Protein AF-A0ABD5DT14-F1 (afdb_monomer_lite)

pLDDT: mean 82.23, std 17.17, range [34.28, 98.31]

Radius of gyration: 24.42 Å; chains: 1; bounding box: 45×34×84 Å

Foldseek 3Di:
DDPWDFDWDDDPPDIDGPDTDDDDDDDDDDPVQWDADPVGDTDGRFWKWWAALPDIDTDPQVVVFPWDWDDPDAQKIKTPRFQAAAPDDDFKDADADPVRHGQWAWDWDQDPRRMIIIGTADWDQDPVVNDIHGPPVGTHGHDPPHTMMGTTYGDPDPDPPPPD

Sequence (164 aa):
ITSDNYLVTVHTDDVVIVREIPVVIEQLRTSANTSVDSNGFIKAASPVVKLFNDHIELNNDAKKQPIEFKRIDVGDYLLEGSLGFAQEGWYIEVPKDANGNTIVAVVYDTLENGDISIKTYKRKFDFELAAVVADHENPMDIPEGRWIDIRLHEEPEPEPEVEE

Secondary structure (DSSP, 8-state):
-----EEEEEETTEEEEEEE----------TTSEEE-TTS-EEE---EEEE-SS-EEE-TTGGGS--EEEEEETTEEEEES---B-SSS--EE--B-TTS-BSSEEEEEE-TTS-EEEEEEEEEEETTTTEEEEEEEEE-PPPTT--EEEEBPPPPPPPP----

InterPro domains:
  IPR058008 Phage tail protein, C-terminal domain [PF25670] (33-153)

Organism: Acinetobacter baumannii (NCBI:txid470)

Structure (mmCIF, N/CA/C/O backbone):
data_AF-A0ABD5DT14-F1
#
_entry.id   AF-A0ABD5DT14-F1
#
loop_
_atom_site.group_PDB
_atom_site.id
_atom_site.type_symbol
_atom_site.label_atom_id
_atom_site.label_alt_id
_atom_site.label_comp_id
_atom_site.label_asym_id
_atom_site.label_entity_id
_atom_site.label_seq_id
_atom_site.pdbx_PDB_ins_code
_atom_site.Cartn_x
_atom_site.Cartn_y
_atom_site.Cartn_z
_atom_site.occupancy
_atom_site.B_iso_or_equiv
_atom_site.auth_seq_id
_atom_site.auth_comp_id
_atom_site.auth_asym_id
_atom_site.auth_atom_id
_atom_site.pdbx_PDB_model_num
ATOM 1 N N . ILE A 1 1 ? -23.276 13.131 38.728 1.00 34.28 1 ILE A N 1
ATOM 2 C CA . ILE A 1 1 ? -22.373 13.399 39.889 1.00 34.28 1 ILE A CA 1
ATOM 3 C C . ILE A 1 1 ? -20.959 13.519 39.332 1.00 34.28 1 ILE A C 1
ATOM 5 O O . ILE A 1 1 ? -20.507 12.570 38.710 1.00 34.28 1 ILE A O 1
ATOM 9 N N . THR A 1 2 ? -20.288 14.670 39.459 1.00 34.97 2 THR A N 1
ATOM 10 C CA . THR A 1 2 ? -18.930 14.857 38.910 1.00 34.97 2 THR A CA 1
ATOM 11 C C . THR A 1 2 ? -17.922 13.950 39.626 1.00 34.97 2 THR A C 1
ATOM 13 O O . THR A 1 2 ? -18.004 13.753 40.838 1.00 34.97 2 THR A O 1
ATOM 16 N N . SER A 1 3 ? -17.004 13.357 38.860 1.00 42.53 3 SER A N 1
ATOM 17 C CA . SER A 1 3 ? -16.080 12.272 39.230 1.00 42.53 3 SER A CA 1
ATOM 18 C C . SER A 1 3 ? -14.915 12.690 40.139 1.00 42.53 3 SER A C 1
ATOM 20 O O . SER A 1 3 ? -13.807 12.162 40.025 1.00 42.53 3 SER A O 1
ATOM 22 N N . ASP A 1 4 ? -15.136 13.645 41.032 1.00 52.16 4 ASP A N 1
ATOM 23 C CA . ASP A 1 4 ? -14.084 14.164 41.893 1.00 52.16 4 ASP A CA 1
ATOM 24 C C . ASP A 1 4 ? -14.061 13.362 43.199 1.00 52.16 4 ASP A C 1
ATOM 26 O O . ASP A 1 4 ? -14.928 13.479 44.068 1.00 52.16 4 ASP A O 1
ATOM 30 N N . ASN A 1 5 ? -13.065 12.483 43.326 1.00 58.72 5 ASN A N 1
ATOM 31 C CA . ASN A 1 5 ? -12.868 11.680 44.528 1.00 58.72 5 ASN A CA 1
ATOM 32 C C . ASN A 1 5 ? -12.244 12.540 45.638 1.00 58.72 5 ASN A C 1
ATOM 34 O O . ASN A 1 5 ? -11.036 12.783 45.665 1.00 58.72 5 ASN A O 1
ATOM 38 N N . TYR A 1 6 ? -13.069 12.966 46.593 1.00 57.22 6 TYR A N 1
ATOM 39 C CA . TYR A 1 6 ? -12.638 13.692 47.786 1.00 57.22 6 TYR A CA 1
ATOM 40 C C . TYR A 1 6 ? -12.530 12.771 49.005 1.00 57.22 6 TYR A C 1
ATOM 42 O O . TYR A 1 6 ? -13.385 11.919 49.247 1.00 57.22 6 TYR A O 1
ATOM 50 N N . LEU A 1 7 ? -11.510 12.994 49.838 1.00 51.50 7 LEU A N 1
ATOM 51 C CA . LEU A 1 7 ? -11.491 12.482 51.211 1.00 51.50 7 LEU A CA 1
ATOM 52 C C . LEU A 1 7 ? -12.179 13.507 52.118 1.00 51.50 7 LEU A C 1
ATOM 54 O O . LEU A 1 7 ? -11.697 14.633 52.280 1.00 51.50 7 LEU A O 1
ATOM 58 N N . VAL A 1 8 ? -13.313 13.113 52.693 1.00 56.78 8 VAL A N 1
ATOM 59 C CA . VAL A 1 8 ? -14.149 13.972 53.534 1.00 56.78 8 VAL A CA 1
ATOM 60 C C . VAL A 1 8 ? -14.177 13.421 54.954 1.00 56.78 8 VAL A C 1
ATOM 62 O O . VAL A 1 8 ? -14.486 12.248 55.163 1.00 56.78 8 VAL A O 1
ATOM 65 N N . THR A 1 9 ? -13.886 14.276 55.933 1.00 51.59 9 THR A N 1
ATOM 66 C CA . THR A 1 9 ? -14.081 13.949 57.349 1.00 51.59 9 THR A CA 1
ATOM 67 C C . THR A 1 9 ? -15.349 14.643 57.820 1.00 51.59 9 THR A C 1
ATOM 69 O O . THR A 1 9 ? -15.469 15.865 57.723 1.00 51.59 9 THR A O 1
ATOM 72 N N . VAL A 1 10 ? -16.304 13.859 58.318 1.00 54.81 10 VAL A N 1
ATOM 73 C CA . VAL A 1 10 ? -17.578 14.367 58.834 1.00 54.81 10 VAL A CA 1
ATOM 74 C C . VAL A 1 10 ? -17.487 14.455 60.351 1.00 54.81 10 VAL A C 1
ATOM 76 O O . VAL A 1 10 ? -17.302 13.441 61.026 1.00 54.81 10 VAL A O 1
ATOM 79 N N . HIS A 1 11 ? -17.632 15.665 60.881 1.00 55.94 11 HIS A N 1
ATOM 80 C CA . HIS A 1 11 ? -17.950 15.874 62.288 1.00 55.94 11 HIS A CA 1
ATOM 81 C C . HIS A 1 11 ? -19.447 16.159 62.416 1.00 55.94 11 HIS A C 1
ATOM 83 O O . HIS A 1 11 ? -20.095 16.514 61.436 1.00 55.94 11 HIS A O 1
ATOM 89 N N . THR A 1 12 ? -20.009 15.953 63.609 1.00 62.53 12 THR A N 1
ATOM 90 C CA . THR A 1 12 ? -21.465 15.926 63.851 1.00 62.53 12 THR A CA 1
ATOM 91 C C . THR A 1 12 ? -22.215 17.159 63.353 1.00 62.53 12 THR A C 1
ATOM 93 O O . THR A 1 12 ? -23.405 17.042 63.077 1.00 62.53 12 THR A O 1
ATOM 96 N N . ASP A 1 13 ? -21.516 18.283 63.181 1.00 62.62 13 ASP A N 1
ATOM 97 C CA . ASP A 1 13 ? -22.118 19.565 62.827 1.00 62.62 13 ASP A CA 1
ATOM 98 C C . ASP A 1 13 ? -21.557 20.188 61.532 1.00 62.62 13 ASP A C 1
ATOM 100 O O . ASP A 1 13 ? -22.137 21.159 61.064 1.00 62.62 13 ASP A O 1
ATOM 104 N N . ASP A 1 14 ? -20.499 19.630 60.916 1.00 54.94 14 ASP A N 1
ATOM 105 C CA . ASP A 1 14 ? -19.872 20.186 59.703 1.00 54.94 14 ASP A CA 1
ATOM 106 C C . ASP A 1 14 ? -19.157 19.124 58.841 1.00 54.94 14 ASP A C 1
ATOM 108 O O . ASP A 1 14 ? -18.517 18.188 59.338 1.00 54.94 14 ASP A O 1
ATOM 112 N N . VAL A 1 15 ? -19.214 19.313 57.518 1.00 60.97 15 VAL A N 1
ATOM 113 C CA . VAL A 1 15 ? -18.502 18.502 56.518 1.00 60.97 15 VAL A CA 1
ATOM 114 C C . VAL A 1 15 ? -17.262 19.262 56.050 1.00 60.97 15 VAL A C 1
ATOM 116 O O . VAL A 1 15 ? -17.382 20.305 55.409 1.00 60.97 15 VAL A O 1
ATOM 119 N N . VAL A 1 16 ? -16.066 18.736 56.331 1.00 60.50 16 VAL A N 1
ATOM 120 C CA . VAL A 1 16 ? -14.803 19.338 55.877 1.00 60.50 16 VAL A CA 1
ATOM 121 C C . VAL A 1 16 ? -14.206 18.493 54.756 1.00 60.50 16 VAL A C 1
ATOM 123 O O . VAL A 1 16 ? -13.874 17.321 54.951 1.00 60.50 16 VAL A O 1
ATOM 126 N N . ILE A 1 17 ? -14.041 19.099 53.578 1.00 62.34 17 ILE A N 1
ATOM 127 C CA . ILE A 1 17 ? -13.273 18.511 52.476 1.00 62.34 17 ILE A CA 1
ATOM 128 C C . ILE A 1 17 ? -11.792 18.638 52.831 1.00 62.34 17 ILE A C 1
ATOM 130 O O . ILE A 1 17 ? -11.270 19.744 52.953 1.00 62.34 17 ILE A O 1
ATOM 134 N N . VAL A 1 18 ? -11.119 17.506 53.039 1.00 60.19 18 VAL A N 1
ATOM 135 C CA . VAL A 1 18 ? -9.758 17.493 53.597 1.00 60.19 18 VAL A CA 1
ATOM 136 C C . VAL A 1 18 ? -8.701 17.428 52.496 1.00 60.19 18 VAL A C 1
ATOM 138 O O . VAL A 1 18 ? -7.580 17.897 52.694 1.00 60.19 18 VAL A O 1
ATOM 141 N N . ARG A 1 19 ? -9.031 16.857 51.327 1.00 57.81 19 ARG A N 1
ATOM 142 C CA . ARG A 1 19 ? -8.096 16.760 50.199 1.00 57.81 19 ARG A CA 1
ATOM 143 C C . ARG A 1 19 ? -8.785 16.429 48.871 1.00 57.81 19 ARG A C 1
ATOM 145 O O . ARG A 1 19 ? -9.593 15.504 48.822 1.00 57.81 19 ARG A O 1
ATOM 152 N N . GLU A 1 20 ? -8.371 17.115 47.805 1.00 60.03 20 GLU A N 1
ATOM 153 C CA . GLU A 1 20 ? -8.579 16.695 46.410 1.00 60.03 20 GLU A CA 1
ATOM 154 C C . GLU A 1 20 ? -7.605 15.572 46.058 1.00 60.03 20 GLU A C 1
ATOM 156 O O . GLU A 1 20 ? -6.385 15.733 46.189 1.00 60.03 20 GLU A O 1
ATOM 161 N N . ILE A 1 21 ? -8.130 14.419 45.642 1.00 62.00 21 ILE A N 1
ATOM 162 C CA . ILE A 1 21 ? -7.307 13.328 45.126 1.00 62.00 21 ILE A CA 1
ATOM 163 C C . ILE A 1 21 ? -7.260 13.484 43.605 1.00 62.00 21 ILE A C 1
ATOM 165 O O . ILE A 1 21 ? -8.300 13.346 42.964 1.00 62.00 21 ILE A O 1
ATOM 169 N N . PRO A 1 22 ? -6.087 13.751 43.003 1.00 55.66 22 PRO A N 1
ATOM 170 C CA . PRO A 1 22 ? -5.991 13.773 41.554 1.00 55.66 22 PRO A CA 1
ATOM 171 C C . PRO A 1 22 ? -6.298 12.372 41.018 1.00 55.66 22 PRO A C 1
ATOM 173 O O . PRO A 1 22 ? -5.619 11.401 41.364 1.00 55.66 22 PRO A O 1
ATOM 176 N N . VAL A 1 23 ? -7.326 12.270 40.178 1.00 60.75 23 VAL A N 1
ATOM 177 C CA . VAL A 1 23 ? -7.584 11.063 39.394 1.00 60.75 23 VAL A CA 1
ATOM 178 C C . VAL A 1 23 ? -6.557 11.042 38.270 1.00 60.75 23 VAL A C 1
ATOM 180 O O . VAL A 1 23 ? -6.596 11.864 37.358 1.00 60.75 23 VAL A O 1
ATOM 183 N N . VAL A 1 24 ? -5.598 10.124 38.360 1.00 56.47 24 VAL A N 1
ATOM 184 C CA . VAL A 1 24 ? -4.644 9.883 37.278 1.00 56.47 24 VAL A CA 1
ATOM 185 C C . VAL A 1 24 ? -5.249 8.824 36.367 1.00 56.47 24 VAL A C 1
ATOM 187 O O . VAL A 1 24 ? -5.402 7.671 36.766 1.00 56.47 24 VAL A O 1
ATOM 190 N N . ILE A 1 25 ? -5.611 9.222 35.150 1.00 62.09 25 ILE A N 1
ATOM 191 C CA . ILE A 1 25 ? -6.004 8.290 34.093 1.00 62.09 25 ILE A CA 1
ATOM 192 C C . ILE A 1 25 ? -4.732 7.926 33.326 1.00 62.09 25 ILE A C 1
ATOM 194 O O . ILE A 1 25 ? -4.194 8.742 32.581 1.00 62.09 25 ILE A O 1
ATOM 198 N N . GLU A 1 26 ? -4.226 6.711 33.532 1.00 62.06 26 GLU A N 1
ATOM 199 C CA . GLU A 1 26 ? -3.101 6.177 32.761 1.00 62.06 26 GLU A CA 1
ATOM 200 C C . GLU A 1 26 ? -3.620 5.314 31.606 1.00 62.06 26 GLU A C 1
ATOM 202 O O . GLU A 1 26 ? -4.366 4.356 31.816 1.00 62.06 26 GLU A O 1
ATOM 207 N N . GLN A 1 27 ? -3.202 5.618 30.374 1.00 58.78 27 GLN A N 1
ATOM 208 C CA . GLN A 1 27 ? -3.428 4.721 29.241 1.00 58.78 27 GLN A CA 1
ATOM 209 C C . GLN A 1 27 ? -2.425 3.564 29.283 1.00 58.78 27 GLN A C 1
ATOM 211 O O . GLN A 1 27 ? -1.230 3.734 29.031 1.00 58.78 27 GLN A O 1
ATOM 216 N N . LEU A 1 28 ? -2.922 2.362 29.570 1.00 69.25 28 LEU A N 1
ATOM 217 C CA . LEU A 1 28 ? -2.117 1.146 29.547 1.00 69.25 28 LEU A CA 1
ATOM 218 C C . LEU A 1 28 ? -1.945 0.643 28.112 1.00 69.25 28 LEU A C 1
ATOM 220 O O . LEU A 1 28 ? -2.917 0.397 27.396 1.00 69.25 28 LEU A O 1
ATOM 224 N N . ARG A 1 29 ? -0.689 0.436 27.707 1.00 65.12 29 ARG A N 1
ATOM 225 C CA . ARG A 1 29 ? -0.355 -0.256 26.461 1.00 65.12 29 ARG A CA 1
ATOM 226 C C . ARG A 1 29 ? -0.346 -1.764 26.681 1.00 65.12 29 ARG A C 1
ATOM 228 O O . ARG A 1 29 ? 0.391 -2.281 27.516 1.00 65.12 29 ARG A O 1
ATOM 235 N N . THR A 1 30 ? -1.176 -2.461 25.923 1.00 68.75 30 THR A N 1
ATOM 236 C CA . THR A 1 30 ? -1.383 -3.909 25.949 1.00 68.75 30 THR A CA 1
ATOM 237 C C . THR A 1 30 ? -1.296 -4.458 24.527 1.00 68.75 30 THR A C 1
ATOM 239 O O . THR A 1 30 ? -1.297 -3.704 23.555 1.00 68.75 30 THR A O 1
ATOM 242 N N . SER A 1 31 ? -1.285 -5.781 24.371 1.00 66.31 31 SER A N 1
ATOM 243 C CA . SER A 1 31 ? -1.386 -6.413 23.049 1.00 66.31 31 SER A CA 1
ATOM 244 C C . SER A 1 31 ? -2.692 -6.093 22.306 1.00 66.31 31 SER A C 1
ATOM 246 O O . SER A 1 31 ? -2.788 -6.386 21.119 1.00 66.31 31 SER A O 1
ATOM 248 N N . ALA A 1 32 ? -3.693 -5.516 22.980 1.00 59.88 32 ALA A N 1
ATOM 249 C CA . ALA A 1 32 ? -4.958 -5.123 22.367 1.00 59.88 32 ALA A CA 1
ATOM 250 C C . ALA A 1 32 ? -4.903 -3.748 21.678 1.00 59.88 32 ALA A C 1
ATOM 252 O O . ALA A 1 32 ? -5.683 -3.513 20.765 1.00 59.88 32 ALA A O 1
ATOM 253 N N . ASN A 1 33 ? -3.999 -2.854 22.094 1.00 63.22 33 ASN A N 1
ATOM 254 C CA . ASN A 1 33 ? -3.890 -1.480 21.578 1.00 63.22 33 ASN A CA 1
ATOM 255 C C . ASN A 1 33 ? -2.456 -1.119 21.150 1.00 63.22 33 ASN A C 1
ATOM 257 O O . ASN A 1 33 ? -2.069 0.054 21.110 1.00 63.22 33 ASN A O 1
ATOM 261 N N . THR A 1 34 ? -1.646 -2.136 20.853 1.00 67.94 34 THR A N 1
ATOM 262 C CA . THR A 1 34 ? -0.303 -1.969 20.303 1.00 67.94 34 THR A CA 1
ATOM 263 C C . THR A 1 34 ? -0.018 -2.974 19.198 1.00 67.94 34 THR A C 1
ATOM 265 O O . THR A 1 34 ? -0.476 -4.114 19.235 1.00 67.94 34 THR A O 1
ATOM 268 N N . SER A 1 35 ? 0.764 -2.545 18.211 1.00 64.44 35 SER A N 1
ATOM 269 C CA . SER A 1 35 ? 1.296 -3.392 17.144 1.00 64.44 35 SER A CA 1
ATOM 270 C C . SER A 1 35 ? 2.819 -3.477 17.262 1.00 64.44 35 SER A C 1
ATOM 272 O O . SER A 1 35 ? 3.452 -2.576 17.809 1.00 64.44 35 SER A O 1
ATOM 274 N N . VAL A 1 36 ? 3.424 -4.566 16.787 1.00 70.50 36 VAL A N 1
ATOM 275 C CA . VAL A 1 36 ? 4.886 -4.729 16.770 1.00 70.50 36 VAL A CA 1
ATOM 276 C C . VAL A 1 36 ? 5.349 -4.668 15.323 1.00 70.50 36 VAL A C 1
ATOM 278 O O . VAL A 1 36 ? 4.838 -5.411 14.486 1.00 70.50 36 VAL A O 1
ATOM 281 N N . ASP A 1 37 ? 6.279 -3.766 15.018 1.00 61.97 37 ASP A N 1
ATOM 282 C CA . ASP A 1 37 ? 6.827 -3.655 13.667 1.00 61.97 37 ASP A CA 1
ATOM 283 C C . ASP A 1 37 ? 7.854 -4.756 13.342 1.00 61.97 37 ASP A C 1
ATOM 285 O O . ASP A 1 37 ? 8.229 -5.569 14.188 1.00 61.97 37 ASP A O 1
ATOM 289 N N . SER A 1 38 ? 8.334 -4.778 12.096 1.00 50.25 38 SER A N 1
ATOM 290 C CA . SER A 1 38 ? 9.312 -5.758 11.597 1.00 50.25 38 SER A CA 1
ATOM 291 C C . SER A 1 38 ? 10.666 -5.735 12.324 1.00 50.25 38 SER A C 1
ATOM 293 O O . SER A 1 38 ? 11.429 -6.692 12.209 1.00 50.25 38 SER A O 1
ATOM 295 N N . ASN A 1 39 ? 10.953 -4.684 13.097 1.00 63.34 39 ASN A N 1
ATOM 296 C CA . ASN A 1 39 ? 12.166 -4.533 13.899 1.00 63.34 39 ASN A CA 1
ATOM 297 C C . ASN A 1 39 ? 11.924 -4.788 15.400 1.00 63.34 39 ASN A C 1
ATOM 299 O O . ASN A 1 39 ? 12.852 -4.650 16.197 1.00 63.34 39 ASN A O 1
ATOM 303 N N . GLY A 1 40 ? 10.707 -5.169 15.806 1.00 70.56 40 GLY A N 1
ATOM 304 C CA . GLY A 1 40 ? 10.370 -5.474 17.198 1.00 70.56 40 GLY A CA 1
ATOM 305 C C . GLY A 1 40 ? 9.978 -4.262 18.050 1.00 70.56 40 GLY A C 1
ATOM 306 O O . GLY A 1 40 ? 9.874 -4.397 19.270 1.00 70.56 40 GLY A O 1
ATOM 307 N N . PHE A 1 41 ? 9.749 -3.086 17.454 1.00 68.50 41 PHE A N 1
ATOM 308 C CA . PHE A 1 41 ? 9.293 -1.911 18.199 1.00 68.50 41 PHE A CA 1
ATOM 309 C C . PHE A 1 41 ? 7.779 -1.946 18.414 1.00 68.50 41 PHE A C 1
ATOM 311 O O . PHE A 1 41 ? 7.011 -2.126 17.468 1.00 68.50 41 PHE A O 1
ATOM 318 N N . ILE A 1 42 ? 7.358 -1.716 19.664 1.00 67.88 42 ILE A N 1
ATOM 319 C CA . ILE A 1 42 ? 5.949 -1.554 20.036 1.00 67.88 42 ILE A CA 1
ATOM 320 C C . ILE A 1 42 ? 5.481 -0.173 19.575 1.00 67.88 42 ILE A C 1
ATOM 322 O O . ILE A 1 42 ? 6.006 0.856 20.003 1.00 67.88 42 ILE A O 1
ATOM 326 N N . LYS A 1 43 ? 4.467 -0.161 18.720 1.00 65.19 43 LYS A N 1
ATOM 327 C CA . LYS A 1 43 ? 3.781 1.026 18.218 1.00 65.19 43 LYS A CA 1
ATOM 328 C C . LYS A 1 43 ? 2.358 1.035 18.753 1.00 65.19 43 LYS A C 1
ATOM 330 O O . LYS A 1 43 ? 1.841 -0.005 19.160 1.00 65.19 43 LYS A O 1
ATOM 335 N N . ALA A 1 44 ? 1.722 2.204 18.757 1.00 65.06 44 ALA A N 1
ATOM 336 C CA . ALA A 1 44 ? 0.276 2.256 18.938 1.00 65.06 44 ALA A CA 1
ATOM 337 C C . ALA A 1 44 ? -0.397 1.272 17.962 1.00 65.06 44 ALA A C 1
ATOM 339 O O . ALA A 1 44 ? 0.145 0.994 16.881 1.00 65.06 44 ALA A O 1
ATOM 340 N N . ALA A 1 45 ? -1.529 0.706 18.379 1.00 63.59 45 ALA A N 1
ATOM 341 C CA . ALA A 1 45 ? -2.450 0.043 17.471 1.00 63.59 45 ALA A CA 1
ATOM 342 C C . ALA A 1 45 ? -2.612 0.954 16.251 1.00 63.59 45 ALA A C 1
ATOM 344 O O . ALA A 1 45 ? -2.759 2.163 16.374 1.00 63.59 45 ALA A O 1
ATOM 345 N N . SER A 1 46 ? -2.373 0.403 15.075 1.00 72.19 46 SER A N 1
ATOM 346 C CA . SER A 1 46 ? -2.389 1.177 13.847 1.00 72.19 46 SER A CA 1
ATOM 347 C C . SER A 1 46 ? -3.028 0.295 12.809 1.00 72.19 46 SER A C 1
ATOM 349 O O . SER A 1 46 ? -2.516 -0.803 12.588 1.00 72.19 46 SER A O 1
ATOM 351 N N . PRO A 1 47 ? -4.081 0.751 12.130 1.00 89.56 47 PRO A N 1
ATOM 352 C CA . PRO A 1 47 ? -4.622 0.028 10.996 1.00 89.56 47 PRO A CA 1
ATOM 353 C C . PRO A 1 47 ? -3.543 -0.134 9.920 1.00 89.56 47 PRO A C 1
ATOM 355 O O . PRO A 1 47 ? -2.990 0.855 9.436 1.00 89.56 47 PRO A O 1
ATOM 358 N N . VAL A 1 48 ? -3.203 -1.377 9.579 1.00 91.06 48 VAL A N 1
ATOM 359 C CA . VAL A 1 48 ? -2.270 -1.692 8.491 1.00 91.06 48 VAL A CA 1
ATOM 360 C C . VAL A 1 48 ? -2.878 -2.756 7.589 1.00 91.06 48 VAL A C 1
ATOM 362 O O . VAL A 1 48 ? -3.328 -3.807 8.057 1.00 91.06 48 VAL A O 1
ATOM 365 N N . VAL A 1 49 ? -2.846 -2.471 6.291 1.00 95.62 49 VAL A N 1
ATOM 3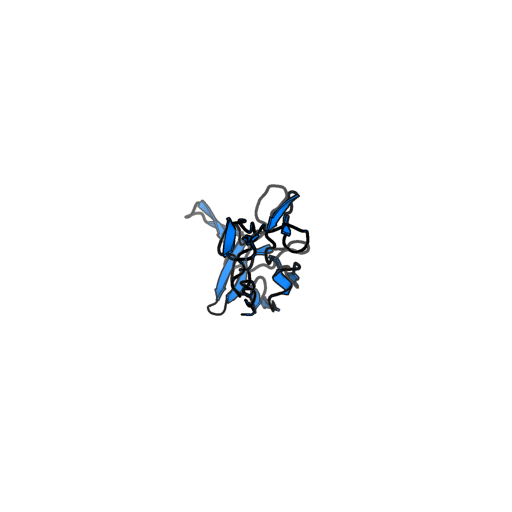66 C CA . VAL A 1 49 ? -3.219 -3.367 5.200 1.00 95.62 49 VAL A CA 1
ATOM 367 C C . VAL A 1 49 ? -1.949 -3.811 4.494 1.00 95.62 49 VAL A C 1
ATOM 369 O O . VAL A 1 49 ? -1.171 -2.978 4.033 1.00 95.62 49 VAL A O 1
ATOM 372 N N . LYS A 1 50 ? -1.751 -5.119 4.360 1.00 96.75 50 LYS A N 1
ATOM 373 C CA . LYS A 1 50 ? -0.776 -5.666 3.417 1.00 96.75 50 LYS A CA 1
ATOM 374 C C . LYS A 1 50 ? -1.471 -5.908 2.094 1.00 96.75 50 LYS A C 1
ATOM 376 O O . LYS A 1 50 ? -2.373 -6.738 2.024 1.00 96.75 50 LYS A O 1
ATOM 381 N N . LEU A 1 51 ? -1.053 -5.192 1.063 1.00 98.06 51 LEU A N 1
ATOM 382 C CA . LEU A 1 51 ? -1.583 -5.315 -0.286 1.00 98.06 51 LEU A CA 1
ATOM 383 C C . LEU A 1 51 ? -0.699 -6.245 -1.118 1.00 98.06 51 LEU A C 1
ATOM 385 O O . LEU A 1 51 ? 0.454 -5.913 -1.397 1.00 98.06 51 LEU A O 1
ATOM 389 N N . PHE A 1 52 ? -1.250 -7.388 -1.519 1.00 98.06 52 PHE A N 1
ATOM 390 C CA . PHE A 1 52 ? -0.655 -8.311 -2.485 1.00 98.06 52 PHE A CA 1
ATOM 391 C C . PHE A 1 52 ? -1.268 -8.078 -3.875 1.00 98.06 52 PHE A C 1
ATOM 393 O O . PHE A 1 52 ? -2.153 -7.243 -4.053 1.00 98.06 52 PHE A O 1
ATOM 400 N N . ASN A 1 53 ? -0.793 -8.801 -4.888 1.00 97.00 53 ASN A N 1
ATOM 401 C CA . ASN A 1 53 ? -1.309 -8.672 -6.255 1.00 97.00 53 ASN A CA 1
ATOM 402 C C . ASN A 1 53 ? -2.720 -9.250 -6.456 1.00 97.00 53 ASN A C 1
ATOM 404 O O . ASN A 1 53 ? -3.363 -8.952 -7.465 1.00 97.00 53 ASN A O 1
ATOM 408 N N . ASP A 1 54 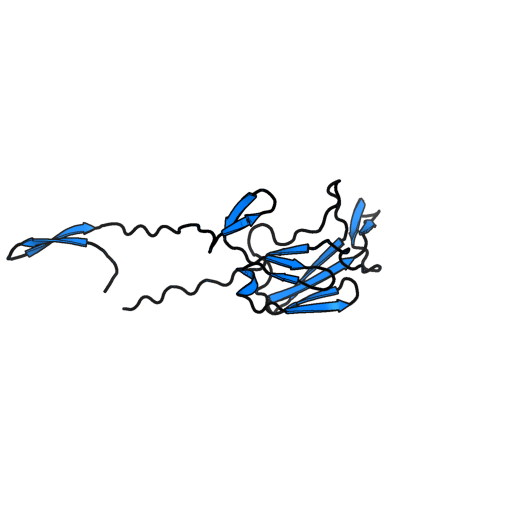? -3.179 -10.106 -5.548 1.00 96.88 54 ASP A N 1
ATOM 409 C CA . ASP A 1 54 ? -4.427 -10.860 -5.666 1.00 96.88 54 ASP A CA 1
ATOM 410 C C . ASP A 1 54 ? -5.307 -10.824 -4.406 1.00 96.88 54 ASP A C 1
ATOM 412 O O . ASP A 1 54 ? -6.481 -11.184 -4.480 1.00 96.88 54 ASP A O 1
ATOM 416 N N . HIS A 1 55 ? -4.780 -10.375 -3.266 1.00 97.75 55 HIS A N 1
ATOM 417 C CA . HIS A 1 55 ? -5.517 -10.280 -2.009 1.00 97.75 55 HIS A CA 1
ATOM 418 C C . HIS A 1 55 ? -4.935 -9.210 -1.079 1.00 97.75 55 HIS A C 1
ATOM 420 O O . HIS A 1 55 ? -3.918 -8.575 -1.368 1.00 97.75 55 HIS A O 1
ATOM 426 N N . ILE A 1 56 ? -5.583 -9.038 0.073 1.00 97.94 56 ILE A N 1
ATOM 427 C CA . ILE A 1 56 ? -5.084 -8.220 1.176 1.00 97.94 56 ILE A CA 1
ATOM 428 C C . ILE A 1 56 ? -5.037 -9.022 2.475 1.00 97.94 56 ILE A C 1
ATOM 430 O O . ILE A 1 56 ? -5.856 -9.916 2.694 1.00 97.94 56 ILE A O 1
ATOM 434 N N . GLU A 1 57 ? -4.123 -8.657 3.370 1.00 95.69 57 GLU A N 1
ATOM 435 C CA . GLU A 1 57 ? -4.159 -9.082 4.770 1.00 95.69 57 GLU A CA 1
ATOM 436 C C . GLU A 1 57 ? -4.363 -7.868 5.679 1.00 95.69 57 GLU A C 1
ATOM 438 O O . GLU A 1 57 ? -3.641 -6.875 5.590 1.00 95.69 57 GLU A O 1
ATOM 443 N N . LEU A 1 58 ? -5.336 -7.967 6.585 1.00 92.25 58 LEU A N 1
ATOM 444 C CA . LEU A 1 58 ? -5.672 -6.920 7.547 1.00 92.25 58 LEU A CA 1
ATOM 445 C C . LEU A 1 58 ? -5.169 -7.296 8.939 1.00 92.25 58 LEU A C 1
ATOM 447 O O . LEU A 1 58 ? -5.423 -8.409 9.422 1.00 92.25 58 LEU A O 1
ATOM 451 N N . ASN A 1 59 ? -4.523 -6.355 9.626 1.00 87.50 59 ASN A N 1
ATOM 452 C CA . ASN A 1 59 ? -4.278 -6.500 11.058 1.00 87.50 59 ASN A CA 1
ATOM 453 C C . ASN A 1 59 ? -5.561 -6.244 11.882 1.00 87.50 59 ASN A C 1
ATOM 455 O O . ASN A 1 59 ? -6.615 -5.918 11.338 1.00 87.50 59 ASN A O 1
ATOM 459 N N . ASN A 1 60 ? -5.497 -6.432 13.205 1.00 84.69 60 ASN A N 1
ATOM 460 C CA . ASN A 1 60 ? -6.681 -6.330 14.071 1.00 84.69 60 ASN A CA 1
ATOM 461 C C . ASN A 1 60 ? -7.345 -4.946 14.036 1.00 84.69 60 ASN A C 1
ATOM 463 O O . ASN A 1 60 ? -8.566 -4.871 14.110 1.00 84.69 60 ASN A O 1
ATOM 467 N N . ASP A 1 61 ? -6.562 -3.877 13.887 1.00 84.69 61 ASP A N 1
ATOM 468 C CA . ASP A 1 61 ? -7.095 -2.516 13.827 1.00 84.69 61 ASP A CA 1
ATOM 469 C C . ASP A 1 61 ? -7.685 -2.190 12.455 1.00 84.69 61 ASP A C 1
ATOM 471 O O . ASP A 1 61 ? -8.755 -1.598 12.380 1.00 84.69 61 ASP A O 1
ATOM 475 N N . ALA A 1 62 ? -7.059 -2.645 11.365 1.00 88.69 62 ALA A N 1
ATOM 476 C CA . ALA A 1 62 ? -7.599 -2.454 10.020 1.00 88.69 62 ALA A CA 1
ATOM 477 C C . ALA A 1 62 ? -8.923 -3.197 9.807 1.00 88.69 62 ALA A C 1
ATOM 479 O O . ALA A 1 62 ? -9.759 -2.730 9.045 1.00 88.69 62 ALA A O 1
ATOM 480 N N . LYS A 1 63 ? -9.158 -4.303 10.527 1.00 89.38 63 LYS A N 1
ATOM 481 C CA . LYS A 1 63 ? -10.447 -5.020 10.518 1.00 89.38 63 LYS A CA 1
ATOM 482 C C . LYS A 1 63 ? -11.610 -4.232 11.128 1.00 89.38 63 LYS A C 1
ATOM 484 O O . LYS A 1 63 ? -12.748 -4.661 10.966 1.00 89.38 63 LYS A O 1
ATOM 489 N N . LYS A 1 64 ? -11.347 -3.140 11.856 1.00 88.31 64 LYS A N 1
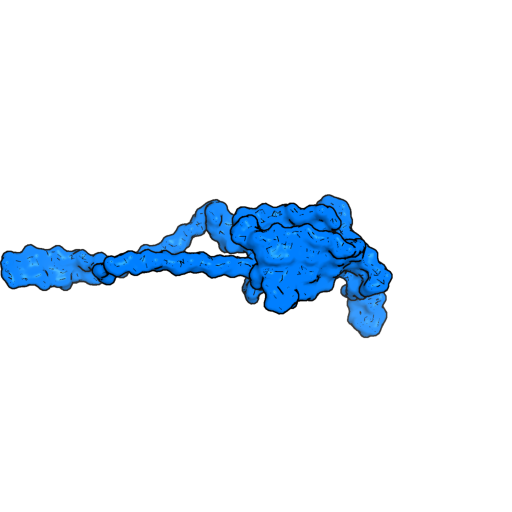ATOM 490 C CA . LYS A 1 64 ? -12.402 -2.257 12.381 1.00 88.31 64 LYS A CA 1
ATOM 491 C C . LYS A 1 64 ? -13.040 -1.425 11.262 1.00 88.31 64 LYS A C 1
ATOM 493 O O . LYS A 1 64 ? -14.212 -1.093 11.355 1.00 88.31 64 LYS A O 1
ATOM 498 N N . GLN A 1 65 ? -12.295 -1.165 10.184 1.00 90.25 65 GLN A N 1
ATOM 499 C CA . GLN A 1 65 ? -12.799 -0.497 8.986 1.00 90.25 65 GLN A CA 1
ATOM 500 C C . GLN A 1 65 ? -13.353 -1.526 7.983 1.00 90.25 65 GLN A C 1
ATOM 502 O O . GLN A 1 65 ? -12.820 -2.638 7.890 1.00 90.25 65 GLN A O 1
ATOM 507 N N . PRO A 1 66 ? -14.399 -1.186 7.209 1.00 93.81 66 PRO A N 1
ATOM 508 C CA . PRO A 1 66 ? -14.992 -2.068 6.204 1.00 93.81 66 PRO A CA 1
ATOM 509 C C . PRO A 1 66 ? -14.136 -2.123 4.924 1.00 93.81 66 PRO A C 1
ATOM 511 O O . PRO A 1 66 ? -14.604 -1.779 3.844 1.00 93.81 66 PRO A O 1
ATOM 514 N N . ILE A 1 67 ? -12.868 -2.531 5.053 1.00 96.25 67 ILE A N 1
A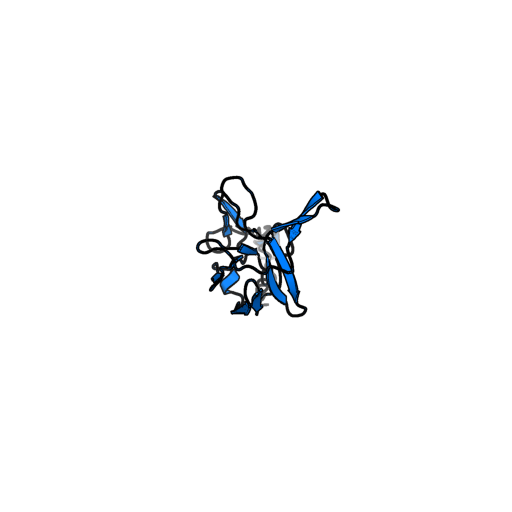TOM 515 C CA . ILE A 1 67 ? -11.909 -2.527 3.945 1.00 96.25 67 ILE A CA 1
ATOM 516 C C . ILE A 1 67 ? -12.248 -3.615 2.927 1.00 96.25 67 ILE A C 1
ATOM 518 O O . ILE A 1 67 ? -12.178 -4.808 3.236 1.00 96.25 67 ILE A O 1
ATOM 522 N N . GLU A 1 68 ? -12.523 -3.205 1.691 1.00 96.94 68 GLU A N 1
ATOM 523 C CA . GLU A 1 68 ? -12.711 -4.101 0.551 1.00 96.94 68 GLU A C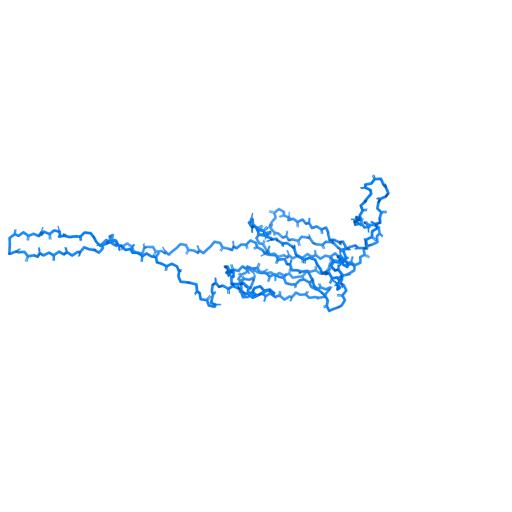A 1
ATOM 524 C C . GLU A 1 68 ? -11.597 -3.917 -0.484 1.00 96.94 68 GLU A C 1
ATOM 526 O O . GLU A 1 68 ? -11.223 -2.803 -0.845 1.00 96.94 68 GLU A O 1
ATOM 531 N N . PHE A 1 69 ? -11.056 -5.032 -0.979 1.00 97.94 69 PHE A N 1
ATOM 532 C CA . PHE A 1 69 ? -10.028 -5.032 -2.017 1.00 97.94 69 PHE A CA 1
ATOM 533 C C . PHE A 1 69 ? -10.637 -5.249 -3.398 1.00 97.94 69 PHE A C 1
ATOM 535 O O . PHE A 1 69 ? -11.371 -6.215 -3.622 1.00 97.94 69 PHE A O 1
ATOM 542 N N . LYS A 1 70 ? -10.236 -4.408 -4.352 1.00 97.94 70 LYS A N 1
ATOM 543 C CA . LYS A 1 70 ? -10.520 -4.586 -5.773 1.00 97.94 70 LYS A CA 1
ATOM 544 C C . LYS A 1 70 ? -9.245 -4.471 -6.591 1.00 97.94 70 LYS A C 1
ATOM 546 O O . LYS A 1 70 ? -8.527 -3.478 -6.527 1.00 97.94 70 LYS A O 1
ATOM 551 N N . ARG A 1 71 ? -9.011 -5.467 -7.440 1.00 97.38 71 ARG A N 1
ATOM 552 C CA . ARG A 1 71 ? -8.048 -5.369 -8.535 1.00 97.38 71 ARG A CA 1
ATOM 553 C C . ARG A 1 71 ? -8.773 -4.882 -9.784 1.00 97.38 71 ARG A C 1
ATOM 555 O O . ARG A 1 71 ? -9.651 -5.579 -10.287 1.00 97.38 71 ARG A O 1
ATOM 562 N N . ILE A 1 72 ? -8.414 -3.695 -10.257 1.00 97.88 72 ILE A N 1
ATOM 563 C CA . ILE A 1 72 ? -9.054 -3.038 -11.402 1.00 97.88 72 ILE A CA 1
ATOM 564 C C . ILE A 1 72 ? -8.403 -3.487 -12.713 1.00 97.88 72 ILE A C 1
ATOM 566 O O . ILE A 1 72 ? -9.103 -3.818 -13.666 1.00 97.88 72 ILE A O 1
ATOM 570 N N . ASP A 1 73 ? -7.071 -3.547 -12.740 1.00 97.81 73 ASP A N 1
ATOM 571 C CA . ASP A 1 73 ? -6.267 -4.003 -13.879 1.00 97.81 73 ASP A CA 1
ATOM 572 C C . ASP A 1 73 ? -4.893 -4.515 -13.385 1.00 97.81 73 ASP A C 1
ATOM 574 O O . ASP A 1 73 ? -4.659 -4.685 -12.184 1.00 97.81 73 ASP A O 1
ATOM 578 N N . VAL A 1 74 ? -3.972 -4.818 -14.298 1.00 97.81 74 VAL A N 1
ATOM 579 C CA . VAL A 1 74 ? -2.568 -5.118 -13.993 1.00 97.81 74 VAL A CA 1
ATOM 580 C C . VAL A 1 74 ? -1.930 -3.924 -13.293 1.00 97.81 74 VAL A C 1
ATOM 582 O O . VAL A 1 74 ? -1.846 -2.836 -13.857 1.00 97.81 74 VAL A O 1
ATOM 585 N N . GLY A 1 75 ? -1.445 -4.146 -12.072 1.00 97.38 75 GLY A N 1
ATOM 586 C CA . GLY A 1 75 ? -0.845 -3.099 -11.256 1.00 97.38 75 GLY A CA 1
ATOM 587 C C . GLY A 1 75 ? -1.804 -1.957 -10.917 1.00 97.38 75 GLY A C 1
ATOM 588 O O . GLY A 1 75 ? -1.337 -0.843 -10.722 1.00 97.38 75 GLY A O 1
ATOM 589 N N . ASP A 1 76 ? -3.117 -2.194 -10.885 1.00 98.25 76 ASP A N 1
ATOM 590 C CA . ASP A 1 76 ? -4.119 -1.193 -10.508 1.00 98.25 76 ASP A CA 1
ATOM 591 C C . ASP A 1 76 ? -5.057 -1.768 -9.444 1.00 98.25 76 ASP A C 1
ATOM 593 O O . ASP A 1 76 ? -5.821 -2.707 -9.700 1.00 98.25 76 ASP A O 1
ATOM 597 N N . TYR A 1 77 ? -4.970 -1.218 -8.237 1.00 98.31 77 TYR A N 1
ATOM 598 C CA . TYR A 1 77 ? -5.635 -1.712 -7.041 1.00 98.31 77 TYR A CA 1
ATOM 599 C C . TYR A 1 77 ? -6.406 -0.587 -6.356 1.00 98.31 77 TYR A C 1
ATOM 601 O O . TYR A 1 77 ? -5.946 0.553 -6.279 1.00 98.31 77 TYR A O 1
ATOM 609 N N . LEU A 1 78 ? -7.561 -0.933 -5.802 1.00 98.31 78 LEU A N 1
ATOM 610 C CA . LEU A 1 78 ? -8.415 -0.040 -5.038 1.00 98.31 78 LEU A CA 1
ATOM 611 C C . LEU A 1 78 ? -8.738 -0.686 -3.688 1.00 98.31 78 LEU A C 1
ATOM 613 O O . LEU A 1 78 ? -9.134 -1.853 -3.632 1.00 98.31 78 LEU A O 1
ATOM 617 N N . LEU A 1 79 ? -8.550 0.081 -2.616 1.00 97.94 79 LEU A N 1
ATOM 618 C CA . LEU A 1 79 ? -9.006 -0.248 -1.270 1.00 97.94 79 LEU A CA 1
ATOM 619 C C . LEU A 1 79 ? -10.182 0.657 -0.924 1.00 97.94 79 LEU A C 1
ATOM 621 O O . LEU A 1 79 ? -10.000 1.859 -0.730 1.00 97.94 79 LEU A O 1
ATOM 625 N N . GLU A 1 80 ? -11.371 0.073 -0.864 1.00 97.50 80 GLU A N 1
ATOM 626 C CA . GLU A 1 80 ? -12.601 0.787 -0.534 1.00 97.50 80 GLU A CA 1
ATOM 627 C C . GLU A 1 80 ? -12.912 0.708 0.962 1.00 97.50 80 GLU A C 1
ATOM 629 O O . GLU A 1 80 ? -12.483 -0.228 1.638 1.00 97.50 80 GLU A O 1
ATOM 634 N N . GLY A 1 81 ? -13.673 1.676 1.477 1.00 94.31 81 GLY A N 1
ATOM 635 C CA . GLY A 1 81 ? -14.152 1.686 2.864 1.00 94.31 81 GLY A CA 1
ATOM 636 C C . GLY A 1 81 ? -13.097 2.121 3.882 1.00 94.31 81 GLY A C 1
ATOM 637 O O . GLY A 1 81 ? -13.272 1.915 5.084 1.00 94.31 81 GLY A O 1
ATOM 638 N N . SER A 1 82 ? -11.999 2.708 3.405 1.00 94.50 82 SER A N 1
ATOM 639 C CA . SER A 1 82 ? -10.930 3.235 4.249 1.00 94.50 82 SER A CA 1
ATOM 640 C C . SER A 1 82 ? -11.187 4.695 4.624 1.00 94.50 82 SER A C 1
ATOM 642 O O . SER A 1 82 ? -11.836 5.431 3.887 1.00 94.50 82 SER A O 1
ATOM 644 N N . LEU A 1 83 ? -10.634 5.139 5.752 1.00 92.44 83 LEU A N 1
ATOM 645 C CA . LEU A 1 83 ? -10.654 6.550 6.167 1.00 92.44 83 LEU A CA 1
ATOM 646 C C . LEU A 1 83 ? -9.472 7.364 5.593 1.00 92.44 83 LEU A C 1
ATOM 648 O O . LEU A 1 83 ? -9.164 8.453 6.077 1.00 92.44 83 LEU A O 1
ATOM 652 N N . GLY A 1 84 ? -8.788 6.831 4.577 1.00 93.81 84 GLY A N 1
ATOM 653 C CA . GLY A 1 84 ? -7.579 7.389 3.979 1.00 93.81 84 GLY A CA 1
ATOM 654 C C . GLY A 1 84 ? -6.291 6.919 4.657 1.00 93.81 84 GLY A C 1
ATOM 655 O O . GLY A 1 84 ? -6.292 6.043 5.526 1.00 93.81 84 GLY A O 1
ATOM 656 N N . PHE A 1 85 ? -5.157 7.491 4.246 1.00 94.19 85 PHE A N 1
ATOM 657 C CA . PHE A 1 85 ? -3.853 7.189 4.844 1.00 94.19 85 PHE A CA 1
ATOM 658 C C . PHE A 1 85 ? -3.706 7.757 6.260 1.00 94.19 85 PHE A C 1
ATOM 660 O O . PHE A 1 85 ? -4.317 8.760 6.628 1.00 94.19 85 PHE A O 1
ATOM 667 N N . ALA A 1 86 ? -2.809 7.153 7.040 1.00 91.12 86 ALA A N 1
ATOM 668 C CA . ALA A 1 86 ? -2.382 7.709 8.316 1.00 91.12 86 ALA A CA 1
ATOM 669 C C . ALA A 1 86 ? -1.887 9.163 8.165 1.00 91.12 86 ALA A C 1
ATOM 671 O O . ALA A 1 86 ? -1.076 9.470 7.292 1.00 91.12 86 ALA A O 1
ATOM 672 N N . GLN A 1 87 ? -2.347 10.047 9.054 1.00 86.88 87 GLN A N 1
ATOM 673 C CA . GLN A 1 87 ? -2.026 11.483 9.026 1.00 86.88 87 GLN A CA 1
ATOM 674 C C . GLN A 1 87 ? -0.661 11.808 9.652 1.00 86.88 87 GLN A C 1
ATOM 676 O O . GLN A 1 87 ? -0.098 12.872 9.400 1.00 86.88 87 GLN A O 1
ATOM 681 N N . GLU A 1 88 ? -0.105 10.886 10.444 1.00 81.88 88 GLU A N 1
ATOM 682 C CA . GLU A 1 88 ? 1.175 11.060 11.128 1.00 81.88 88 GLU A CA 1
ATOM 683 C C . GLU A 1 88 ? 2.104 9.856 10.931 1.00 81.88 88 GLU A C 1
ATOM 685 O O . GLU A 1 88 ? 1.710 8.694 11.074 1.00 81.88 88 GLU A O 1
ATOM 690 N N . GLY A 1 89 ? 3.387 10.135 10.690 1.00 84.25 89 GLY A N 1
ATOM 691 C CA . GLY A 1 89 ? 4.431 9.123 10.535 1.00 84.25 89 GLY A CA 1
ATOM 692 C C . GLY A 1 89 ? 4.485 8.510 9.134 1.00 84.25 89 GLY A C 1
ATOM 693 O O . GLY A 1 89 ? 4.361 9.208 8.131 1.00 84.25 89 GLY A O 1
ATOM 694 N N . TRP A 1 90 ? 4.750 7.203 9.063 1.00 87.44 90 TRP A N 1
ATOM 695 C CA . TRP A 1 90 ? 4.785 6.458 7.801 1.00 87.44 90 TRP A CA 1
ATOM 696 C C . TRP A 1 90 ? 3.369 6.079 7.360 1.00 87.44 90 TRP A C 1
ATOM 698 O O . TRP A 1 90 ? 2.509 5.855 8.213 1.00 87.44 90 TRP A O 1
ATOM 708 N N . TYR A 1 91 ? 3.154 5.968 6.049 1.00 90.81 91 TYR A N 1
ATOM 709 C CA . TYR A 1 91 ? 1.866 5.567 5.471 1.00 90.81 91 TYR A CA 1
ATOM 710 C C . TYR A 1 91 ? 1.975 4.515 4.360 1.00 90.81 91 TYR A C 1
ATOM 712 O O . TYR A 1 91 ? 1.017 3.779 4.137 1.00 90.81 91 TYR A O 1
ATOM 720 N N . ILE A 1 92 ? 3.130 4.401 3.691 1.00 93.00 92 ILE A N 1
ATOM 721 C CA . ILE A 1 92 ? 3.370 3.376 2.674 1.00 93.00 92 ILE A CA 1
ATOM 722 C C . ILE A 1 92 ? 4.787 2.810 2.784 1.00 93.00 92 ILE A C 1
ATOM 724 O O . ILE A 1 92 ? 5.761 3.563 2.860 1.00 93.00 92 ILE A O 1
ATOM 728 N N . GLU A 1 93 ? 4.916 1.486 2.757 1.00 93.06 93 GLU A N 1
ATOM 729 C CA . GLU A 1 93 ? 6.198 0.801 2.594 1.00 93.06 93 GLU A CA 1
ATOM 730 C C . GLU A 1 93 ? 6.147 -0.137 1.384 1.00 93.06 93 GLU A C 1
ATOM 732 O O . GLU A 1 93 ? 5.282 -1.000 1.254 1.00 93.06 93 GLU A O 1
ATOM 737 N N . VAL A 1 94 ? 7.093 0.058 0.466 1.00 94.44 94 VAL A N 1
ATOM 738 C CA . VAL A 1 94 ? 7.179 -0.657 -0.816 1.00 94.44 94 VAL A CA 1
ATOM 739 C C . VAL A 1 94 ? 8.160 -1.825 -0.686 1.00 94.44 94 VAL A C 1
ATOM 741 O O . VAL A 1 94 ? 9.213 -1.650 -0.060 1.00 94.44 94 VAL A O 1
ATOM 744 N N . PRO A 1 95 ? 7.905 -2.990 -1.314 1.00 92.38 95 PRO A N 1
ATOM 745 C CA . PRO A 1 95 ? 8.793 -4.139 -1.201 1.00 92.38 95 PRO A CA 1
ATOM 746 C C . PRO A 1 95 ? 10.176 -3.845 -1.794 1.00 92.38 95 PRO A C 1
ATOM 748 O O . PRO A 1 95 ? 10.308 -3.342 -2.917 1.00 92.38 95 PRO A O 1
ATOM 751 N N . LYS A 1 96 ? 11.219 -4.196 -1.032 1.00 93.06 96 LYS A N 1
ATOM 752 C CA . LYS A 1 96 ? 12.631 -3.991 -1.388 1.00 93.06 96 LYS A CA 1
ATOM 753 C C . LYS A 1 96 ? 13.380 -5.308 -1.573 1.00 93.06 96 LYS A C 1
ATOM 755 O O . LYS A 1 96 ? 13.060 -6.316 -0.939 1.00 93.06 96 LYS A O 1
ATOM 760 N N . ASP A 1 97 ? 14.375 -5.315 -2.450 1.00 88.94 97 ASP A N 1
ATOM 761 C CA . ASP A 1 97 ? 15.313 -6.428 -2.592 1.00 88.94 97 ASP A CA 1
ATOM 762 C C . ASP A 1 97 ? 16.324 -6.475 -1.425 1.00 88.94 97 ASP A C 1
ATOM 764 O O . ASP A 1 97 ? 16.322 -5.623 -0.535 1.00 88.94 97 ASP A O 1
ATOM 768 N N . ALA A 1 98 ? 17.208 -7.477 -1.428 1.00 88.75 98 ALA A N 1
ATOM 769 C CA . ALA A 1 98 ? 18.239 -7.637 -0.397 1.00 88.75 98 ALA A CA 1
ATOM 770 C C . ALA A 1 98 ? 19.266 -6.485 -0.355 1.00 88.75 98 ALA A C 1
ATOM 772 O O . ALA A 1 98 ? 19.964 -6.326 0.642 1.00 88.75 98 ALA A O 1
ATOM 773 N N . ASN A 1 99 ? 19.350 -5.681 -1.418 1.00 90.19 99 ASN A N 1
ATOM 774 C CA . ASN A 1 99 ? 20.228 -4.517 -1.513 1.00 90.19 99 ASN A CA 1
ATOM 775 C C . ASN A 1 99 ? 19.507 -3.214 -1.120 1.00 90.19 99 ASN A C 1
ATOM 777 O O . ASN A 1 99 ? 20.107 -2.143 -1.174 1.00 90.19 99 ASN A O 1
ATOM 781 N N . GLY A 1 100 ? 18.225 -3.284 -0.742 1.00 87.50 100 GLY A N 1
ATOM 782 C CA . GLY A 1 100 ? 17.405 -2.132 -0.370 1.00 87.50 100 GLY A CA 1
ATOM 783 C C . GLY A 1 100 ? 16.747 -1.401 -1.545 1.00 87.50 100 GLY A C 1
ATOM 784 O O . GLY A 1 100 ? 16.104 -0.372 -1.325 1.00 87.50 100 GLY A O 1
ATOM 785 N N . ASN A 1 101 ? 16.852 -1.908 -2.775 1.00 89.38 101 ASN A N 1
ATOM 786 C CA . ASN A 1 101 ? 16.203 -1.300 -3.935 1.00 89.38 101 ASN A CA 1
ATOM 787 C C . ASN A 1 101 ? 14.718 -1.648 -3.962 1.00 89.38 101 ASN A C 1
ATOM 789 O O . ASN A 1 101 ? 14.350 -2.808 -3.788 1.00 89.38 101 ASN A O 1
ATOM 793 N N . THR A 1 102 ? 13.857 -0.673 -4.258 1.00 92.19 102 THR A N 1
ATOM 794 C CA . THR A 1 102 ? 12.432 -0.945 -4.479 1.00 92.19 102 THR A CA 1
ATOM 795 C C . THR A 1 102 ? 12.236 -1.822 -5.712 1.00 92.19 102 THR A C 1
ATOM 797 O O . THR A 1 102 ? 12.843 -1.603 -6.761 1.00 92.19 102 THR A O 1
ATOM 800 N N . ILE A 1 103 ? 11.394 -2.841 -5.598 1.00 92.38 103 ILE A N 1
ATOM 801 C CA . ILE A 1 103 ? 11.185 -3.798 -6.692 1.00 92.38 103 ILE A CA 1
ATOM 802 C C . ILE A 1 103 ? 10.183 -3.240 -7.712 1.00 92.38 103 ILE A C 1
ATOM 804 O O . ILE A 1 103 ? 10.289 -3.511 -8.907 1.00 92.38 103 ILE A O 1
ATOM 808 N N . VAL A 1 104 ? 9.251 -2.405 -7.249 1.00 95.19 104 VAL A N 1
ATOM 809 C CA . VAL A 1 104 ? 8.207 -1.770 -8.060 1.00 95.19 104 VAL A CA 1
ATOM 810 C C . VAL A 1 104 ? 8.197 -0.261 -7.819 1.00 95.19 104 VAL A C 1
ATOM 812 O O . VAL A 1 104 ? 8.608 0.201 -6.750 1.00 95.19 104 VAL A O 1
ATOM 815 N N . ALA A 1 105 ? 7.741 0.515 -8.800 1.00 96.12 105 ALA A N 1
ATOM 816 C CA . ALA A 1 105 ? 7.336 1.896 -8.560 1.00 96.12 105 ALA A CA 1
ATOM 817 C C . ALA A 1 105 ? 5.867 1.910 -8.133 1.00 96.12 105 ALA A C 1
ATOM 819 O O . ALA A 1 105 ? 5.065 1.196 -8.728 1.00 96.12 105 ALA A O 1
ATOM 820 N N . VAL A 1 106 ? 5.526 2.713 -7.126 1.00 96.88 106 VAL A N 1
ATOM 821 C CA . VAL A 1 106 ? 4.159 2.830 -6.606 1.00 96.88 106 VAL A CA 1
ATOM 822 C C . VAL A 1 106 ? 3.714 4.278 -6.727 1.00 96.88 106 VAL A C 1
ATOM 824 O O . VAL A 1 106 ? 4.436 5.184 -6.317 1.00 96.88 106 VAL A O 1
ATOM 827 N N . VAL A 1 107 ? 2.532 4.476 -7.290 1.00 96.56 107 VAL A N 1
ATOM 828 C CA . VAL A 1 107 ? 1.803 5.741 -7.333 1.00 96.56 107 VAL A CA 1
ATOM 829 C C . VAL A 1 107 ? 0.517 5.518 -6.560 1.00 96.56 107 VAL A C 1
ATOM 831 O O . VAL A 1 107 ? -0.126 4.487 -6.730 1.00 96.56 107 VAL A O 1
ATOM 834 N N . TYR A 1 108 ? 0.146 6.449 -5.699 1.00 96.19 108 TYR A N 1
ATOM 835 C CA . TYR A 1 108 ? -1.020 6.292 -4.843 1.00 96.19 108 TYR A CA 1
ATOM 836 C C . TYR A 1 108 ? -1.746 7.614 -4.667 1.00 96.19 108 TYR A C 1
ATOM 838 O O . TYR A 1 108 ? -1.143 8.677 -4.815 1.00 96.19 108 TYR A O 1
ATOM 846 N N . ASP A 1 109 ? -3.030 7.522 -4.343 1.00 95.50 109 ASP A N 1
ATOM 847 C CA 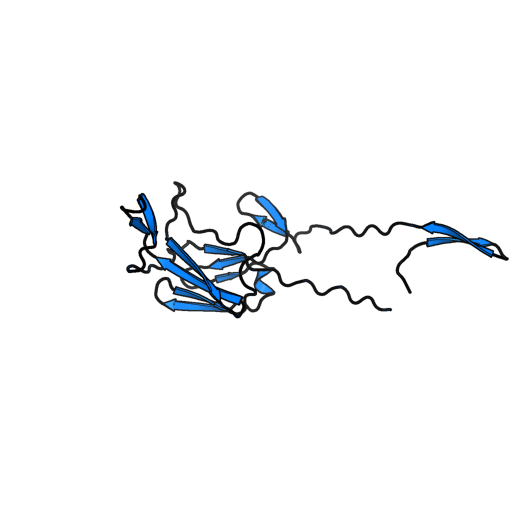. ASP A 1 109 ? -3.877 8.672 -4.055 1.00 95.50 109 ASP A CA 1
ATOM 848 C C . ASP A 1 109 ? -4.984 8.306 -3.059 1.00 95.50 109 ASP A C 1
ATOM 850 O O . ASP A 1 109 ? -5.389 7.141 -2.985 1.00 95.50 109 ASP A O 1
ATOM 854 N N . THR A 1 110 ? -5.463 9.299 -2.306 1.00 95.62 110 THR A N 1
ATOM 855 C CA . THR A 1 110 ? -6.670 9.167 -1.472 1.00 95.62 110 THR A CA 1
ATOM 856 C C . THR A 1 110 ? -7.831 9.808 -2.212 1.00 95.62 110 THR A C 1
ATOM 858 O O . THR A 1 110 ? -7.786 10.997 -2.523 1.00 95.62 110 THR A O 1
ATOM 861 N N . LEU A 1 111 ? -8.876 9.038 -2.485 1.00 94.88 111 LEU A N 1
ATOM 862 C CA . LEU A 1 111 ? -10.087 9.531 -3.123 1.00 94.88 111 LEU A CA 1
ATOM 863 C C . LEU A 1 111 ? -10.904 10.384 -2.138 1.00 94.88 111 LEU A C 1
ATOM 865 O O . LEU A 1 111 ? -10.731 10.305 -0.923 1.00 94.88 111 LEU A O 1
ATOM 869 N N . GLU A 1 112 ? -11.826 11.200 -2.654 1.00 91.06 112 GLU A N 1
ATOM 870 C CA . GLU A 1 112 ? -12.633 12.134 -1.844 1.00 91.06 112 GLU A CA 1
ATOM 871 C C . GLU A 1 112 ? -13.445 11.447 -0.734 1.00 91.06 112 GLU A C 1
ATOM 873 O O . GLU A 1 112 ? -13.754 12.060 0.286 1.00 91.06 112 GLU A O 1
ATOM 878 N N . ASN A 1 113 ? -13.786 10.174 -0.926 1.00 90.62 113 ASN A N 1
ATOM 879 C CA . ASN A 1 113 ? -14.517 9.348 0.031 1.00 90.62 113 ASN A CA 1
ATOM 880 C C . ASN A 1 113 ? -13.616 8.601 1.031 1.00 90.62 113 ASN A C 1
ATOM 882 O O . ASN A 1 113 ? -14.142 7.859 1.854 1.00 90.62 113 ASN A O 1
ATOM 886 N N . GLY A 1 114 ? -12.295 8.789 0.968 1.00 92.25 114 GLY A N 1
ATOM 887 C CA . GLY A 1 114 ? -11.324 8.105 1.822 1.00 92.25 114 GLY A CA 1
ATOM 888 C C . GLY A 1 114 ? -10.767 6.807 1.237 1.00 92.25 114 GLY A C 1
ATOM 889 O O . GLY A 1 114 ? -9.821 6.255 1.795 1.00 92.25 114 GLY A O 1
ATOM 890 N N . ASP A 1 115 ? -11.275 6.326 0.103 1.00 96.50 115 ASP A N 1
ATOM 891 C CA . ASP A 1 115 ? -10.729 5.135 -0.550 1.00 96.50 115 ASP A CA 1
ATOM 892 C C . ASP A 1 115 ? -9.296 5.376 -1.036 1.00 96.50 115 ASP A C 1
ATOM 894 O O . ASP A 1 115 ? -8.903 6.496 -1.365 1.00 96.50 115 ASP A O 1
ATOM 898 N N . ILE A 1 116 ? -8.502 4.312 -1.117 1.00 97.75 116 ILE A N 1
ATOM 899 C CA . ILE A 1 116 ? -7.097 4.403 -1.517 1.00 97.75 116 ILE A CA 1
ATOM 900 C C . ILE A 1 116 ? -6.902 3.731 -2.872 1.00 97.75 116 ILE A C 1
ATOM 902 O O . ILE A 1 116 ? -7.091 2.524 -3.022 1.00 97.75 116 ILE A O 1
ATOM 906 N N . SER A 1 117 ? -6.453 4.514 -3.852 1.00 98.00 117 SER A N 1
ATOM 907 C CA . SER A 1 117 ? -6.015 4.018 -5.157 1.00 98.00 117 SER A CA 1
ATOM 908 C C . SER A 1 117 ? -4.513 3.752 -5.123 1.00 98.00 117 SER A C 1
ATOM 910 O O . SER A 1 117 ? -3.739 4.659 -4.823 1.00 98.00 117 SER A O 1
ATOM 912 N N . ILE A 1 118 ? -4.085 2.547 -5.502 1.00 98.25 118 ILE A N 1
ATOM 913 C CA . ILE A 1 118 ? -2.676 2.159 -5.632 1.00 98.25 118 ILE A CA 1
ATOM 914 C C . ILE A 1 118 ? -2.417 1.667 -7.054 1.00 98.25 118 ILE A C 1
ATOM 916 O O . ILE A 1 118 ? -3.025 0.703 -7.507 1.00 98.25 118 ILE A O 1
ATOM 920 N N . LYS A 1 119 ? -1.449 2.278 -7.735 1.00 98.19 119 LYS A N 1
ATOM 921 C CA . LYS A 1 119 ? -0.963 1.835 -9.042 1.00 98.19 119 LYS A CA 1
ATOM 922 C C . LYS A 1 119 ? 0.512 1.472 -8.987 1.00 98.19 119 LYS A C 1
ATOM 924 O O . LYS A 1 119 ? 1.319 2.203 -8.411 1.00 98.19 119 LYS A O 1
ATOM 929 N N . THR A 1 120 ? 0.883 0.361 -9.607 1.00 98.12 120 THR A N 1
ATOM 930 C CA . THR A 1 120 ? 2.248 -0.158 -9.623 1.00 98.12 120 THR A CA 1
ATOM 931 C C . THR A 1 120 ? 2.784 -0.312 -11.039 1.00 98.12 120 THR A C 1
ATOM 933 O O . THR A 1 120 ? 2.103 -0.757 -11.962 1.00 98.12 120 THR A O 1
ATOM 936 N N . TYR A 1 121 ? 4.048 0.066 -11.212 1.00 98.06 121 TYR A N 1
ATOM 937 C CA . TYR A 1 121 ? 4.700 0.147 -12.515 1.00 98.06 121 TYR A CA 1
ATOM 938 C C . TYR A 1 121 ? 6.100 -0.452 -12.476 1.00 98.06 121 TYR A C 1
ATOM 940 O O . TYR A 1 121 ? 6.750 -0.533 -11.422 1.00 98.06 121 TYR A O 1
ATOM 948 N N . LYS A 1 122 ? 6.613 -0.797 -13.660 1.00 96.44 122 LYS A N 1
ATOM 949 C CA . LYS A 1 122 ? 8.054 -0.971 -13.837 1.00 96.44 122 LYS A CA 1
ATOM 950 C C . LYS A 1 122 ? 8.778 0.334 -13.516 1.00 96.44 122 LYS A C 1
ATOM 952 O O . LYS A 1 122 ? 8.230 1.431 -13.595 1.00 96.44 122 LYS A O 1
ATOM 957 N N . ARG A 1 123 ? 10.041 0.198 -13.136 1.00 94.44 123 ARG A N 1
ATOM 958 C CA . ARG A 1 123 ? 10.931 1.325 -12.865 1.00 94.44 123 ARG A CA 1
ATOM 959 C C . ARG A 1 123 ? 11.707 1.661 -14.135 1.00 94.44 123 ARG A C 1
ATOM 961 O O . ARG A 1 123 ? 12.234 0.750 -14.772 1.00 94.44 123 ARG A O 1
ATOM 968 N N . LYS A 1 124 ? 11.835 2.947 -14.461 1.00 94.31 124 LYS A N 1
ATOM 969 C CA . LYS A 1 124 ? 12.738 3.430 -15.517 1.00 94.31 124 LYS A CA 1
ATOM 970 C C . LYS A 1 124 ? 13.658 4.520 -14.995 1.00 94.31 124 LYS A C 1
ATOM 972 O O . LYS A 1 124 ? 13.308 5.232 -14.059 1.00 94.31 124 LYS A O 1
ATOM 977 N N . PHE A 1 125 ? 14.842 4.630 -15.586 1.00 94.00 125 PHE A N 1
ATOM 978 C CA . PHE A 1 125 ? 15.735 5.748 -15.310 1.00 94.00 125 PHE A CA 1
ATOM 979 C C . PHE A 1 125 ? 15.356 6.919 -16.212 1.00 94.00 125 PHE A C 1
ATOM 981 O O . PHE A 1 125 ? 15.375 6.794 -17.436 1.00 94.00 125 PHE A O 1
ATOM 988 N N . ASP A 1 126 ? 14.998 8.035 -15.595 1.00 94.19 126 ASP A N 1
ATOM 989 C CA . ASP A 1 126 ? 14.770 9.299 -16.270 1.00 94.19 126 ASP A CA 1
ATOM 990 C C . ASP A 1 126 ? 16.100 10.056 -16.355 1.00 94.19 126 ASP A C 1
ATOM 992 O O . ASP A 1 126 ? 16.720 10.370 -15.335 1.00 94.19 126 ASP A O 1
ATOM 996 N N . PHE A 1 127 ? 16.563 10.309 -17.580 1.00 93.19 127 PHE A N 1
ATOM 997 C CA . PHE A 1 127 ? 17.841 10.976 -17.825 1.00 93.19 127 PHE A CA 1
ATOM 998 C C . PHE A 1 127 ? 17.800 12.478 -17.532 1.00 93.19 127 PHE A C 1
ATOM 1000 O O . PHE A 1 127 ? 18.843 13.044 -17.211 1.00 93.19 127 PHE A O 1
ATOM 1007 N N . GLU A 1 128 ? 16.635 13.119 -17.630 1.00 94.19 128 GLU A N 1
ATOM 1008 C CA . GLU A 1 128 ? 16.480 14.551 -17.362 1.00 94.19 128 GLU A CA 1
ATOM 1009 C C . GLU A 1 128 ? 16.449 14.814 -15.855 1.00 94.19 128 GLU A C 1
ATOM 1011 O O . GLU A 1 128 ? 17.123 15.717 -15.363 1.00 94.19 128 GLU A O 1
ATOM 1016 N N . LEU A 1 129 ? 15.726 13.976 -15.110 1.00 92.50 129 LEU A N 1
ATOM 1017 C CA . LEU A 1 129 ? 15.658 14.041 -13.648 1.00 92.50 129 LEU A CA 1
ATOM 1018 C C . LEU A 1 129 ? 16.851 13.363 -12.959 1.00 92.50 129 LEU A C 1
ATOM 1020 O O . LEU A 1 129 ? 17.018 13.506 -11.748 1.00 92.50 129 LEU A O 1
ATOM 1024 N N . ALA A 1 130 ? 17.658 12.607 -13.713 1.00 93.06 130 ALA A N 1
ATOM 1025 C CA . ALA A 1 130 ? 18.727 11.747 -13.206 1.00 93.06 130 ALA A CA 1
ATOM 1026 C C . ALA A 1 130 ? 18.257 10.843 -12.047 1.00 93.06 130 ALA A C 1
ATOM 1028 O O . ALA A 1 130 ? 18.969 10.634 -11.062 1.00 93.06 130 ALA A O 1
ATOM 1029 N N . ALA A 1 131 ? 17.036 10.316 -12.161 1.00 91.50 131 ALA A N 1
ATOM 1030 C CA . ALA A 1 131 ? 16.347 9.600 -11.096 1.00 91.50 131 ALA A CA 1
ATOM 1031 C C . ALA A 1 131 ? 15.611 8.369 -11.631 1.00 91.50 131 ALA A C 1
ATOM 1033 O O . ALA A 1 131 ? 15.243 8.292 -12.800 1.00 91.50 131 ALA A O 1
ATOM 1034 N N . VAL A 1 132 ? 15.365 7.392 -10.757 1.00 91.31 132 VAL A N 1
ATOM 1035 C CA . VAL A 1 132 ? 14.511 6.250 -11.101 1.00 91.31 132 VAL A CA 1
ATOM 1036 C C . VAL A 1 132 ? 13.061 6.599 -10.789 1.00 91.31 132 VAL A C 1
ATOM 1038 O O . VAL A 1 132 ? 12.724 6.819 -9.627 1.00 91.31 132 VAL A O 1
ATOM 1041 N N . VAL A 1 133 ? 12.213 6.598 -11.813 1.00 93.25 133 VAL A N 1
ATOM 1042 C CA . VAL A 1 133 ? 10.795 6.979 -11.744 1.00 93.25 133 VAL A CA 1
ATOM 1043 C C . VAL A 1 133 ? 9.880 5.821 -12.150 1.00 93.25 133 VAL A C 1
ATOM 1045 O O . VAL A 1 133 ? 10.340 4.771 -12.618 1.00 93.25 133 VAL A O 1
ATOM 1048 N N . ALA A 1 134 ? 8.574 6.008 -11.953 1.00 95.56 134 ALA A N 1
ATOM 1049 C CA . ALA A 1 134 ? 7.556 5.092 -12.448 1.00 95.56 134 ALA A CA 1
ATOM 1050 C C . ALA A 1 134 ? 7.490 5.133 -13.979 1.00 95.56 134 ALA A C 1
ATOM 1052 O O . ALA A 1 134 ? 7.437 6.200 -14.593 1.00 95.56 134 ALA A O 1
ATOM 1053 N N . ASP A 1 135 ? 7.469 3.963 -14.606 1.00 96.44 135 ASP A N 1
ATOM 1054 C CA . ASP A 1 135 ? 7.204 3.848 -16.028 1.00 96.44 135 ASP A CA 1
ATOM 1055 C C . ASP A 1 135 ? 5.705 3.686 -16.282 1.00 96.44 135 ASP A C 1
ATOM 1057 O O . ASP A 1 135 ? 5.194 2.571 -16.362 1.00 96.44 135 ASP A O 1
ATOM 1061 N N . HIS A 1 136 ? 5.001 4.813 -16.395 1.00 95.31 136 HIS A N 1
ATOM 1062 C CA . HIS A 1 136 ? 3.541 4.851 -16.546 1.00 95.31 136 HIS A CA 1
ATOM 1063 C C . HIS A 1 136 ? 2.999 4.088 -17.770 1.00 95.31 136 HIS A C 1
ATOM 1065 O O . HIS A 1 136 ? 1.813 3.778 -17.810 1.00 95.31 136 HIS A O 1
ATOM 1071 N N . GLU A 1 137 ? 3.849 3.760 -18.747 1.00 95.94 137 GLU A N 1
ATOM 1072 C CA . GLU A 1 137 ? 3.489 2.974 -19.937 1.00 95.94 137 GLU A CA 1
ATOM 1073 C C . GLU A 1 137 ? 3.627 1.457 -19.719 1.00 95.94 137 GLU A C 1
ATOM 1075 O O . GLU A 1 137 ? 3.144 0.663 -20.523 1.00 95.94 137 GLU A O 1
ATOM 1080 N N . ASN A 1 138 ? 4.280 1.043 -18.630 1.00 96.75 138 ASN A N 1
ATOM 1081 C CA . ASN A 1 138 ? 4.543 -0.351 -18.294 1.00 96.75 138 ASN A CA 1
ATOM 1082 C C . ASN A 1 138 ? 3.989 -0.678 -16.896 1.00 96.75 138 ASN A C 1
ATOM 1084 O O . ASN A 1 138 ? 4.773 -0.842 -15.947 1.00 96.75 138 ASN A O 1
ATOM 1088 N N . PRO A 1 139 ? 2.652 -0.782 -16.748 1.00 97.50 139 PRO A N 1
ATOM 1089 C CA . PRO A 1 139 ? 2.045 -1.269 -15.516 1.00 97.50 139 PRO A CA 1
ATOM 1090 C C . PRO A 1 139 ? 2.540 -2.683 -15.205 1.00 97.50 139 PRO A C 1
ATOM 1092 O O . PRO A 1 139 ? 2.828 -3.488 -16.097 1.00 97.50 139 PRO A O 1
ATOM 1095 N N . MET A 1 140 ? 2.696 -2.977 -13.920 1.00 97.12 140 MET A N 1
ATOM 1096 C CA . MET A 1 140 ? 3.201 -4.264 -13.457 1.00 97.12 140 MET A CA 1
ATOM 1097 C C . MET A 1 140 ? 2.613 -4.573 -12.093 1.00 97.12 140 MET A C 1
ATOM 1099 O O . MET A 1 140 ? 2.661 -3.722 -11.210 1.00 97.12 140 MET A O 1
ATOM 1103 N N . ASP A 1 141 ? 2.121 -5.796 -11.910 1.00 98.00 141 ASP A N 1
ATOM 1104 C CA . ASP A 1 141 ? 1.634 -6.252 -10.612 1.00 98.00 141 ASP A CA 1
ATOM 1105 C C . ASP A 1 141 ? 2.739 -6.300 -9.548 1.00 98.00 141 ASP A C 1
ATOM 1107 O O . ASP A 1 141 ? 3.934 -6.418 -9.844 1.00 98.00 141 ASP A O 1
ATOM 1111 N N . ILE A 1 142 ? 2.319 -6.274 -8.284 1.00 97.25 142 ILE A N 1
ATOM 1112 C CA . ILE A 1 142 ? 3.189 -6.605 -7.156 1.00 97.25 142 ILE A CA 1
ATOM 1113 C C . ILE A 1 142 ? 3.730 -8.039 -7.361 1.00 97.25 142 ILE A C 1
ATOM 1115 O O . ILE A 1 142 ? 2.952 -8.953 -7.630 1.00 97.25 142 ILE A O 1
ATOM 1119 N N . PRO A 1 143 ? 5.053 -8.275 -7.274 1.00 95.94 143 PRO A N 1
ATOM 1120 C CA . PRO A 1 143 ? 5.607 -9.613 -7.450 1.00 95.94 143 PRO A CA 1
ATOM 1121 C C . PRO A 1 143 ? 5.055 -10.614 -6.433 1.00 95.94 143 PRO A C 1
ATOM 1123 O O . PRO A 1 143 ? 4.870 -10.273 -5.265 1.00 95.94 143 PRO A O 1
ATOM 1126 N N . GLU A 1 144 ? 4.869 -11.865 -6.855 1.00 94.44 144 GLU A N 1
ATOM 1127 C CA . GLU A 1 144 ? 4.392 -12.933 -5.972 1.00 94.44 144 GLU A CA 1
ATOM 1128 C C . GLU A 1 144 ? 5.254 -13.062 -4.704 1.00 94.44 144 GLU A C 1
ATOM 1130 O O . GLU A 1 144 ? 6.486 -12.971 -4.737 1.00 94.44 144 GLU A O 1
ATOM 1135 N N . GLY A 1 145 ? 4.589 -13.264 -3.564 1.00 91.56 145 GLY A N 1
ATOM 1136 C CA . GLY A 1 145 ? 5.239 -13.354 -2.254 1.00 91.56 145 GLY A CA 1
ATOM 1137 C C . GLY A 1 145 ? 5.769 -12.021 -1.711 1.00 91.56 145 GLY A C 1
ATOM 1138 O O . GLY A 1 145 ? 6.462 -12.014 -0.693 1.00 91.56 145 GLY A O 1
ATOM 1139 N N . ARG A 1 146 ? 5.469 -10.894 -2.369 1.00 95.62 146 ARG A N 1
ATOM 1140 C CA . ARG A 1 146 ? 5.736 -9.535 -1.884 1.00 95.62 146 ARG A CA 1
ATOM 1141 C C . ARG A 1 146 ? 4.421 -8.782 -1.692 1.00 95.62 146 ARG A C 1
ATOM 1143 O O . ARG A 1 146 ? 3.419 -9.106 -2.319 1.00 95.62 146 ARG A O 1
ATOM 1150 N N . TRP A 1 147 ? 4.456 -7.763 -0.844 1.00 97.12 147 TRP A N 1
ATOM 1151 C CA . TRP A 1 147 ? 3.316 -6.894 -0.565 1.00 97.12 147 TRP A CA 1
ATOM 1152 C C . TRP A 1 147 ? 3.775 -5.452 -0.359 1.00 97.12 147 TRP A C 1
ATOM 1154 O O . TRP A 1 147 ? 4.966 -5.197 -0.163 1.00 97.12 147 TRP A O 1
ATOM 1164 N N . ILE A 1 148 ? 2.819 -4.528 -0.414 1.00 96.75 148 ILE A N 1
ATOM 1165 C CA . ILE A 1 148 ? 2.961 -3.135 0.019 1.00 96.75 148 ILE A CA 1
ATOM 1166 C C . ILE A 1 148 ? 2.262 -3.008 1.374 1.00 96.75 148 ILE A C 1
ATOM 1168 O O . ILE A 1 148 ? 1.104 -3.403 1.496 1.00 96.75 148 ILE A O 1
ATOM 1172 N N . ASP A 1 149 ? 2.941 -2.469 2.384 1.00 95.25 149 ASP A N 1
ATOM 1173 C CA . ASP A 1 149 ? 2.302 -2.124 3.656 1.00 95.25 149 ASP A CA 1
ATOM 1174 C C . ASP A 1 149 ? 1.677 -0.729 3.541 1.00 95.25 149 ASP A C 1
ATOM 1176 O O . ASP A 1 149 ? 2.355 0.243 3.201 1.00 95.25 149 ASP A O 1
ATOM 1180 N N . ILE A 1 150 ? 0.379 -0.634 3.821 1.00 95.69 150 ILE A N 1
ATOM 1181 C CA . ILE A 1 150 ? -0.417 0.592 3.760 1.00 95.69 150 ILE A CA 1
ATOM 1182 C C . ILE A 1 150 ? -0.973 0.859 5.152 1.00 95.69 150 ILE A C 1
ATOM 1184 O O . ILE A 1 150 ? -1.731 0.055 5.693 1.00 95.69 150 ILE A O 1
ATOM 1188 N N . ARG A 1 151 ? -0.608 1.995 5.741 1.00 93.00 151 ARG A N 1
ATOM 1189 C CA . ARG A 1 151 ? -1.119 2.414 7.047 1.00 93.00 151 ARG A CA 1
ATOM 1190 C C . ARG A 1 151 ? -2.329 3.317 6.855 1.00 93.00 151 ARG A C 1
ATOM 1192 O O . ARG A 1 151 ? -2.203 4.385 6.251 1.00 93.00 151 ARG A O 1
ATOM 1199 N N . LEU A 1 152 ? -3.473 2.905 7.385 1.00 92.88 152 LEU A N 1
ATOM 1200 C CA . LEU A 1 152 ? -4.705 3.684 7.283 1.00 92.88 152 LEU A CA 1
ATOM 1201 C C . LEU A 1 152 ? -4.817 4.679 8.437 1.00 92.88 152 LEU A C 1
ATOM 1203 O O . LEU A 1 152 ? -4.170 4.531 9.480 1.00 92.88 152 LEU A O 1
ATOM 1207 N N . HIS A 1 153 ? -5.659 5.686 8.240 1.00 90.69 153 HIS A N 1
ATOM 1208 C CA . HIS A 1 153 ? -6.120 6.551 9.309 1.00 90.69 153 HIS A CA 1
ATOM 1209 C C . HIS A 1 153 ? -6.892 5.733 10.348 1.00 90.69 153 HIS A C 1
ATOM 1211 O O . HIS A 1 153 ? -7.592 4.779 10.007 1.00 90.69 153 HIS A O 1
ATOM 1217 N N . GLU A 1 154 ? -6.723 6.077 11.619 1.00 82.69 154 GLU A N 1
ATOM 1218 C CA . GLU A 1 154 ? -7.406 5.407 12.720 1.00 82.69 154 GLU A CA 1
ATOM 1219 C C . GLU A 1 154 ? -8.821 5.970 12.869 1.00 82.69 154 GLU A C 1
ATOM 1221 O O . GLU A 1 154 ? -9.041 7.166 12.690 1.00 82.69 154 GLU A O 1
ATOM 1226 N N . GLU A 1 155 ? -9.789 5.107 13.166 1.00 70.00 155 GLU A N 1
ATOM 1227 C CA . GLU A 1 155 ? -11.133 5.562 13.510 1.00 70.00 155 GLU A CA 1
ATOM 1228 C C . GLU A 1 155 ? -11.083 6.177 14.919 1.00 70.00 155 GLU A C 1
ATOM 1230 O O . GLU A 1 155 ? -10.499 5.556 15.813 1.00 70.00 155 GLU A O 1
ATOM 1235 N N . PRO A 1 156 ? -11.629 7.385 15.148 1.00 63.00 156 PRO A N 1
ATOM 1236 C CA . PRO A 1 156 ? -11.638 7.969 16.482 1.00 63.00 156 PRO A CA 1
ATOM 1237 C C . PRO A 1 156 ? -12.429 7.058 17.426 1.00 63.00 156 PRO A C 1
ATOM 1239 O O . PRO A 1 156 ? -13.587 6.738 17.155 1.00 63.00 156 PRO A O 1
ATOM 1242 N N . GLU A 1 157 ? -11.806 6.622 18.525 1.00 61.12 157 GLU A N 1
ATOM 1243 C CA . GLU A 1 157 ? -12.521 5.851 19.542 1.00 61.12 157 GLU A CA 1
ATOM 1244 C C . GLU A 1 157 ? -13.693 6.695 20.072 1.00 61.12 157 GLU A C 1
ATOM 1246 O O . GLU A 1 157 ? -13.502 7.884 20.353 1.00 61.12 157 GLU A O 1
ATOM 1251 N N . PRO A 1 158 ? -14.908 6.125 20.193 1.00 55.66 158 PRO A N 1
ATOM 1252 C CA . PRO A 1 158 ? -16.034 6.856 20.750 1.00 55.66 158 PRO A CA 1
ATOM 1253 C C . PRO A 1 158 ? -15.677 7.298 22.169 1.00 55.66 158 PRO A C 1
ATOM 1255 O O . PRO A 1 158 ? -15.251 6.482 22.992 1.00 55.66 158 PRO A O 1
ATOM 1258 N N . GLU A 1 159 ? -15.832 8.594 22.447 1.00 56.28 159 GLU A N 1
ATOM 1259 C CA . GLU A 1 159 ? -15.649 9.118 23.797 1.00 56.28 159 GLU A CA 1
ATOM 1260 C C . GLU A 1 159 ? -16.577 8.351 24.752 1.00 56.28 159 GLU A C 1
ATOM 1262 O O . GLU A 1 159 ? -17.737 8.103 24.403 1.00 56.28 159 GLU A O 1
ATOM 1267 N N . PRO A 1 160 ? -16.095 7.928 25.935 1.00 56.94 160 PRO A N 1
ATOM 1268 C CA . PRO A 1 160 ? -16.947 7.232 26.884 1.00 56.94 160 PRO A CA 1
ATOM 1269 C C . PRO A 1 160 ? -18.125 8.138 27.250 1.00 56.94 160 PRO A C 1
ATOM 1271 O O . PRO A 1 160 ? -17.920 9.262 27.712 1.00 56.94 160 PRO A O 1
ATOM 1274 N N . GLU A 1 161 ? -19.351 7.648 27.044 1.00 55.66 161 GLU A N 1
ATOM 1275 C CA . GLU A 1 161 ? -20.555 8.330 27.514 1.00 55.66 161 GLU A CA 1
ATOM 1276 C C . GLU A 1 161 ? -20.432 8.524 29.028 1.00 55.66 161 GLU A C 1
ATOM 1278 O O . GLU A 1 161 ? -20.400 7.568 29.806 1.00 55.66 161 GLU A O 1
ATOM 1283 N N . VAL A 1 162 ? -20.307 9.781 29.448 1.00 61.44 162 VAL A N 1
ATOM 1284 C CA . VAL A 1 162 ? -20.370 10.144 30.859 1.00 61.44 162 VAL A CA 1
ATOM 1285 C C . VAL A 1 162 ? -21.839 10.025 31.259 1.00 61.44 162 VAL A C 1
ATOM 1287 O O . VAL A 1 162 ? -22.625 10.929 30.990 1.00 61.44 162 VAL A O 1
ATOM 1290 N N . GLU A 1 163 ? -22.235 8.890 31.842 1.00 53.66 163 GLU A N 1
ATOM 1291 C CA . GLU A 1 163 ? -23.546 8.771 32.491 1.00 53.66 163 GLU A CA 1
ATOM 1292 C C . GLU A 1 163 ? -23.621 9.808 33.635 1.00 53.66 163 GLU A C 1
ATOM 1294 O O . GLU A 1 163 ? -22.831 9.753 34.583 1.00 53.66 163 GLU A O 1
ATOM 1299 N N . GLU A 1 164 ? -24.521 10.795 33.507 1.00 50.19 164 GLU A N 1
ATOM 1300 C CA . GLU A 1 164 ? -24.731 11.893 34.476 1.00 50.19 164 GLU A CA 1
ATOM 1301 C C . GLU A 1 164 ? -25.294 11.445 35.837 1.00 50.19 164 GLU A C 1
ATOM 1303 O O . GLU A 1 164 ? -26.230 10.615 35.878 1.00 50.19 164 GLU A O 1
#